Protein AF-A0A967GUF7-F1 (afdb_monomer)

Radius of gyration: 27.04 Å; Cα contacts (8 Å, |Δi|>4): 110; chains: 1; bounding box: 77×50×64 Å

Solvent-accessible surface area (backbone atoms only — not comparable to full-atom values): 8861 Å² total; per-residue (Å²): 143,79,85,81,82,86,82,87,81,86,86,82,90,78,79,88,76,78,79,77,72,75,72,79,79,82,70,79,56,68,73,74,67,37,66,66,55,46,52,51,49,52,56,51,49,50,54,54,47,52,53,52,30,53,62,43,62,77,75,48,94,73,79,47,60,79,59,37,28,52,49,41,49,55,44,45,52,38,42,77,71,72,44,90,65,66,62,67,61,42,47,51,49,25,51,53,42,50,58,64,41,48,86,37,31,76,35,25,64,66,68,43,93,54,80,72,44,58,60,46,43,52,39,46,54,49,29,28,54,65,52,69,54,80,84,48,72,48,56,48,22,47,56,71,43,101

Mean predicted aligned error: 11.21 Å

Sequence (146 aa):
MTPKRLWRGLPVLAGLVTISLGAPSVSADPARTDPAVVTQAVQAGLRILQKGTLGYSEKQNCFTCHNQTLPMLAQATARKHGFKINEELLHEQARFTHESFEERTSSLRRGKGIGGQSMTVAFGLWALDLAEWQPGETTEAMADFL

Foldseek 3Di:
DDDDDDDDDDDDDDDPPPPPPPDPDPDPDVCCVPPVSVLVVLVVVQVVLLVQLVVDVVPDLADDLRNQLVNLVSQLVCVVVVDDHDLVSLVVSLVSLLVNQVVCLVQLLVLHDDDVGLVRLVSSLNSNVSNVHDDDSSNVSSVNND

Secondary structure (DSSP, 8-state):
-----------------------------GGGG-HHHHHHHHHHHHHHHHHHHHHHHTT--S--IIIIIHHHHHHHHHHHTT----HHHHHHHHHHHHHHHHTTHHHHTTT-S-TTHHHHHHHHHHHHHHTTPPP-HHHHHHHHH-

pLDDT: mean 85.31, std 16.18, range [44.38, 98.38]

Structure (mmCIF, N/CA/C/O backbone):
data_AF-A0A967GUF7-F1
#
_entry.id   AF-A0A967GUF7-F1
#
loop_
_atom_site.group_PDB
_atom_site.id
_atom_site.type_symbol
_atom_site.label_atom_id
_atom_site.label_alt_id
_atom_site.label_comp_id
_atom_site.label_asym_id
_atom_site.label_entity_id
_atom_site.label_seq_id
_atom_site.pdbx_PDB_ins_code
_atom_site.Cartn_x
_atom_site.Cartn_y
_atom_site.Cartn_z
_atom_site.occupancy
_atom_site.B_iso_or_equiv
_atom_site.auth_seq_id
_atom_site.auth_comp_id
_atom_site.auth_asym_id
_atom_site.auth_atom_id
_atom_site.pdbx_PDB_model_num
ATOM 1 N N . MET A 1 1 ? 60.586 -24.812 37.740 1.00 47.69 1 MET A N 1
ATOM 2 C CA . MET A 1 1 ? 60.381 -25.961 38.645 1.00 47.69 1 MET A CA 1
ATOM 3 C C . MET A 1 1 ? 59.344 -25.541 39.680 1.00 47.69 1 MET A C 1
ATOM 5 O O . MET A 1 1 ? 59.669 -24.821 40.608 1.00 47.69 1 MET A O 1
ATOM 9 N N . THR A 1 2 ? 58.078 -25.880 39.444 1.00 45.62 2 THR A N 1
ATOM 10 C CA . THR A 1 2 ? 56.933 -25.589 40.325 1.00 45.62 2 THR A CA 1
ATOM 11 C C . THR A 1 2 ? 55.970 -26.775 40.205 1.00 45.62 2 THR A C 1
ATOM 13 O O . THR A 1 2 ? 55.561 -27.099 39.088 1.00 45.62 2 THR A O 1
ATOM 16 N N . PRO A 1 3 ? 55.651 -27.493 41.296 1.00 53.69 3 PRO A N 1
ATOM 17 C CA . PRO A 1 3 ? 54.847 -28.704 41.206 1.00 53.69 3 PRO A CA 1
ATOM 18 C C . PRO A 1 3 ? 53.360 -28.348 41.116 1.00 53.69 3 PRO A C 1
ATOM 20 O O . PRO A 1 3 ? 52.810 -27.682 41.994 1.00 53.69 3 PRO A O 1
ATOM 23 N N . LYS A 1 4 ? 52.685 -28.824 40.066 1.00 48.50 4 LYS A N 1
ATOM 24 C CA . LYS A 1 4 ? 51.219 -28.832 40.016 1.00 48.50 4 LYS A CA 1
ATOM 25 C C . LYS A 1 4 ? 50.717 -29.930 40.956 1.00 48.50 4 LYS A C 1
ATOM 27 O O . LYS A 1 4 ? 50.891 -31.116 40.690 1.00 48.50 4 LYS A O 1
ATOM 32 N N . ARG A 1 5 ? 50.133 -29.508 42.080 1.00 62.84 5 ARG A N 1
ATOM 33 C CA . ARG A 1 5 ? 49.448 -30.362 43.054 1.00 62.84 5 ARG A CA 1
ATOM 34 C C . ARG A 1 5 ? 48.260 -31.058 42.387 1.00 62.84 5 ARG A C 1
ATOM 36 O O . ARG A 1 5 ? 47.337 -30.407 41.908 1.00 62.84 5 ARG A O 1
ATOM 43 N N . LEU A 1 6 ? 48.304 -32.385 42.396 1.00 57.66 6 LEU A N 1
ATOM 44 C CA . LEU A 1 6 ? 47.186 -33.277 42.119 1.00 57.66 6 LEU A CA 1
ATOM 45 C C . LEU A 1 6 ? 46.230 -33.226 43.324 1.00 57.66 6 LEU A C 1
ATOM 47 O O . LEU A 1 6 ? 46.642 -33.576 44.429 1.00 57.66 6 LEU A O 1
ATOM 51 N N . TRP A 1 7 ? 44.970 -32.828 43.136 1.00 51.31 7 TRP A N 1
ATOM 52 C CA . TRP A 1 7 ? 43.916 -33.062 44.128 1.00 51.31 7 TRP A CA 1
ATOM 53 C C . TRP A 1 7 ? 42.806 -33.896 43.482 1.00 51.31 7 TRP A C 1
ATOM 55 O O . TRP A 1 7 ? 42.055 -33.426 42.633 1.00 51.31 7 TRP A O 1
ATOM 65 N N . ARG A 1 8 ? 42.760 -35.176 43.865 1.00 55.91 8 ARG A N 1
ATOM 66 C CA . ARG A 1 8 ? 41.622 -36.083 43.676 1.00 55.91 8 ARG A CA 1
ATOM 67 C C . ARG A 1 8 ? 40.674 -35.934 44.870 1.00 55.91 8 ARG A C 1
ATOM 69 O O . ARG A 1 8 ? 41.149 -36.008 46.000 1.00 55.91 8 ARG A O 1
ATOM 76 N N . GLY A 1 9 ? 39.365 -35.825 44.640 1.00 44.38 9 GLY A N 1
ATOM 77 C CA . GLY A 1 9 ? 38.380 -35.922 45.723 1.00 44.38 9 GLY A CA 1
ATOM 78 C C . GLY A 1 9 ? 36.929 -35.629 45.332 1.00 44.38 9 GLY A C 1
ATOM 79 O O . GLY A 1 9 ? 36.482 -34.519 45.558 1.00 44.38 9 GLY A O 1
ATOM 80 N N . LEU A 1 10 ? 36.266 -36.654 44.778 1.00 50.28 10 LEU A N 1
ATOM 81 C CA . LEU A 1 10 ? 34.834 -37.039 44.781 1.00 50.28 10 LEU A CA 1
ATOM 82 C C . LEU A 1 10 ? 33.674 -36.029 44.528 1.00 50.28 10 LEU A C 1
ATOM 84 O O . LEU A 1 10 ? 33.721 -34.877 44.940 1.00 50.28 10 LEU A O 1
ATOM 88 N N . PRO A 1 11 ? 32.578 -36.497 43.884 1.00 55.50 11 PRO A N 1
ATOM 89 C CA . PRO A 1 11 ? 31.471 -35.677 43.411 1.00 55.50 11 PRO A CA 1
ATOM 90 C C . PRO A 1 11 ? 30.414 -35.479 44.503 1.00 55.50 11 PRO A C 1
ATOM 92 O O . PRO A 1 11 ? 30.040 -36.425 45.194 1.00 55.50 11 PRO A O 1
ATOM 95 N N . VAL A 1 12 ? 29.860 -34.272 44.601 1.00 57.06 12 VAL A N 1
ATOM 96 C CA . VAL A 1 12 ? 28.602 -34.044 45.321 1.00 57.06 12 VAL A CA 1
ATOM 97 C C . VAL A 1 12 ? 27.519 -33.796 44.281 1.00 57.06 12 VAL A C 1
ATOM 99 O O . VAL A 1 12 ? 27.346 -32.697 43.765 1.00 57.06 12 VAL A O 1
ATOM 102 N N . LEU A 1 13 ? 26.816 -34.876 43.949 1.00 57.56 13 LEU A N 1
ATOM 103 C CA . LEU A 1 13 ? 25.474 -34.837 43.385 1.00 57.56 13 LEU A CA 1
ATOM 104 C C . LEU A 1 13 ? 24.538 -34.301 44.475 1.00 57.56 13 LEU A C 1
ATOM 106 O O . LEU A 1 13 ? 24.288 -35.001 45.452 1.00 57.56 13 LEU A O 1
ATOM 110 N N . ALA A 1 14 ? 24.018 -33.084 44.320 1.00 51.09 14 ALA A N 1
ATOM 111 C CA . ALA A 1 14 ? 22.881 -32.622 45.112 1.00 51.09 14 ALA A CA 1
ATOM 112 C C . ALA A 1 14 ? 22.097 -31.514 44.387 1.00 51.09 14 ALA A C 1
ATOM 114 O O . ALA A 1 14 ? 22.543 -30.375 44.304 1.00 51.09 14 ALA A O 1
ATOM 115 N N . GLY A 1 15 ? 20.897 -31.872 43.918 1.00 47.47 15 GLY A N 1
ATOM 116 C CA . GLY A 1 15 ? 19.752 -30.957 43.851 1.00 47.47 15 GLY A CA 1
ATOM 117 C C . GLY A 1 15 ? 19.514 -30.179 42.556 1.00 47.47 15 GLY A C 1
ATOM 118 O O . GLY A 1 15 ? 19.651 -28.960 42.535 1.00 47.47 15 GLY A O 1
ATOM 119 N N . LEU A 1 16 ? 19.001 -30.847 41.517 1.00 54.19 16 LEU A N 1
ATOM 120 C CA . LEU A 1 16 ? 18.130 -30.187 40.534 1.00 54.19 16 LEU A CA 1
ATOM 121 C C . LEU A 1 16 ? 16.803 -29.835 41.228 1.00 54.19 16 LEU A C 1
ATOM 123 O O . LEU A 1 16 ? 15.872 -30.635 41.253 1.00 54.19 16 LEU A O 1
ATOM 127 N N . VAL A 1 17 ? 16.724 -28.642 41.819 1.00 53.72 17 VAL A N 1
ATOM 128 C CA . VAL A 1 17 ? 15.440 -28.026 42.175 1.00 53.72 17 VAL A CA 1
ATOM 129 C C . VAL A 1 17 ? 14.900 -27.374 40.906 1.00 53.72 17 VAL A C 1
ATOM 131 O O . VAL A 1 17 ? 15.230 -26.237 40.576 1.00 53.72 17 VAL A O 1
ATOM 134 N N . THR A 1 18 ? 14.091 -28.113 40.154 1.00 57.03 18 THR A N 1
ATOM 135 C CA . THR A 1 18 ? 13.276 -27.544 39.081 1.00 57.03 18 THR A CA 1
ATOM 136 C C . THR A 1 18 ? 12.133 -26.755 39.711 1.00 57.03 18 THR A C 1
ATOM 138 O O . THR A 1 18 ? 11.047 -27.274 39.965 1.00 57.03 18 THR A O 1
ATOM 141 N N . ILE A 1 19 ? 12.372 -25.469 39.975 1.00 56.75 19 ILE A N 1
ATOM 142 C CA . ILE A 1 19 ? 11.286 -24.524 40.220 1.00 56.75 19 ILE A CA 1
ATOM 143 C C . ILE A 1 19 ? 10.518 -24.403 38.903 1.00 56.75 19 ILE A C 1
ATOM 145 O O . ILE A 1 19 ? 10.886 -23.641 38.011 1.00 56.75 19 ILE A O 1
ATOM 149 N N . SER A 1 20 ? 9.463 -25.199 38.766 1.00 56.28 20 SER A N 1
ATOM 150 C CA . SER A 1 20 ? 8.463 -25.005 37.724 1.00 56.28 20 SER A CA 1
ATOM 151 C C . SER A 1 20 ? 7.689 -23.742 38.090 1.00 56.28 20 SER A C 1
ATOM 153 O O . SER A 1 20 ? 6.675 -23.806 38.781 1.00 56.28 20 SER A O 1
ATOM 155 N N . LEU A 1 21 ? 8.216 -22.578 37.694 1.00 58.38 21 LEU A N 1
ATOM 156 C CA . LEU A 1 21 ? 7.454 -21.335 37.656 1.00 58.38 21 LEU A CA 1
ATOM 157 C C . LEU A 1 21 ? 6.251 -21.608 36.749 1.00 58.38 21 LEU A C 1
ATOM 159 O O . LEU A 1 21 ? 6.391 -21.677 35.528 1.00 58.38 21 LEU A O 1
ATOM 163 N N . GLY A 1 22 ? 5.083 -21.820 37.356 1.00 53.97 22 GLY A N 1
ATOM 164 C CA . GLY A 1 22 ? 3.821 -21.813 36.637 1.00 53.97 22 GLY A CA 1
ATOM 165 C C . GLY A 1 22 ? 3.746 -20.502 35.870 1.00 53.97 22 GLY A C 1
ATOM 166 O O . GLY A 1 22 ? 3.746 -19.429 36.475 1.00 53.97 22 GLY A O 1
ATOM 167 N N . ALA A 1 23 ? 3.767 -20.587 34.541 1.00 62.12 23 ALA A N 1
ATOM 168 C CA . ALA A 1 23 ? 3.530 -19.430 33.700 1.00 62.12 23 ALA A CA 1
ATOM 169 C C . ALA A 1 23 ? 2.193 -18.809 34.137 1.00 62.12 23 ALA A C 1
ATOM 171 O O . ALA A 1 23 ? 1.231 -19.558 34.341 1.00 62.12 23 ALA A O 1
ATOM 172 N N . PRO A 1 24 ? 2.108 -17.482 34.327 1.00 53.72 24 PRO A N 1
ATOM 173 C CA . PRO A 1 24 ? 0.837 -16.854 34.629 1.00 53.72 24 PRO A CA 1
ATOM 174 C C . PRO A 1 24 ? -0.133 -17.208 33.505 1.00 53.72 24 PRO A C 1
ATOM 176 O O . PRO A 1 24 ? 0.120 -16.913 32.33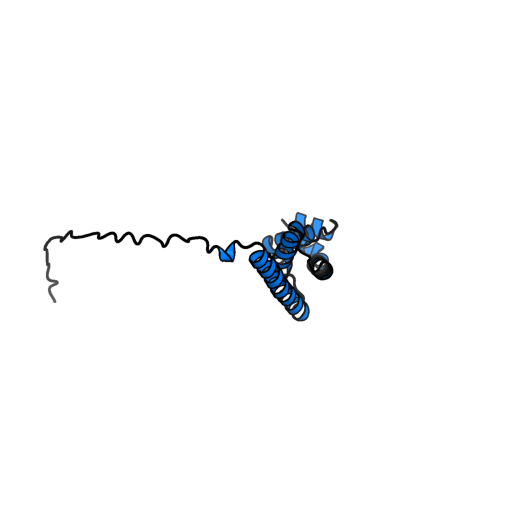5 1.00 53.72 24 PRO A O 1
ATOM 179 N N . SER A 1 25 ? -1.227 -17.876 33.863 1.00 60.28 25 SER A N 1
ATOM 180 C CA . SER A 1 25 ? -2.356 -18.075 32.971 1.00 60.28 25 SER A CA 1
ATOM 181 C C . SER A 1 25 ? -2.778 -16.694 32.484 1.00 60.28 25 SER A C 1
ATOM 183 O O . SER A 1 25 ? -3.234 -15.871 33.279 1.00 60.28 25 SER A O 1
ATOM 185 N N . VAL A 1 26 ? -2.573 -16.410 31.197 1.00 64.62 26 VAL A N 1
ATOM 186 C CA . VAL A 1 26 ? -3.102 -15.204 30.560 1.00 64.62 26 VAL A CA 1
ATOM 187 C C . VAL A 1 26 ? -4.618 -15.350 30.579 1.00 64.62 26 VAL A C 1
ATOM 189 O O . VAL A 1 26 ? -5.211 -15.947 29.686 1.00 64.62 26 VAL A O 1
ATOM 192 N N . SER A 1 27 ? -5.247 -14.872 31.649 1.00 62.50 27 SER A N 1
ATOM 193 C CA . SER A 1 27 ? -6.692 -14.724 31.685 1.00 62.50 27 SER A CA 1
ATOM 194 C C . SER A 1 27 ? -7.038 -13.605 30.711 1.00 62.50 27 SER A C 1
ATOM 196 O O . SER A 1 27 ? -6.457 -12.518 30.786 1.00 62.50 27 SER A O 1
ATOM 198 N N . ALA A 1 28 ? -7.923 -13.880 29.754 1.00 64.00 28 ALA A N 1
ATOM 199 C CA . ALA A 1 28 ? -8.400 -12.857 28.838 1.00 64.00 28 ALA A CA 1
ATOM 200 C C . ALA A 1 28 ? -9.094 -11.765 29.662 1.00 64.00 28 ALA A C 1
ATOM 202 O O . ALA A 1 28 ? -10.091 -12.030 30.331 1.00 64.00 28 ALA A O 1
ATOM 203 N N . ASP A 1 29 ? -8.532 -10.556 29.648 1.00 70.44 29 ASP A N 1
ATOM 204 C CA . ASP A 1 29 ? -9.152 -9.386 30.261 1.00 70.44 29 ASP A CA 1
ATOM 205 C C . ASP A 1 29 ? -10.519 -9.162 29.588 1.00 70.44 29 ASP A C 1
ATOM 207 O O . ASP A 1 29 ? -10.549 -8.909 28.378 1.00 70.44 29 ASP A O 1
ATOM 211 N N . PRO A 1 30 ? -11.646 -9.268 30.317 1.00 64.75 30 PRO A N 1
ATOM 212 C CA . PRO A 1 30 ? -12.979 -9.141 29.734 1.00 64.75 30 PRO A CA 1
ATOM 213 C C . PRO A 1 30 ? -13.158 -7.818 28.980 1.00 64.75 30 PRO A C 1
ATOM 215 O O . PRO A 1 30 ? -13.812 -7.786 27.937 1.00 64.75 30 PRO A O 1
ATOM 218 N N . ALA A 1 31 ? -12.498 -6.748 29.440 1.00 65.50 31 ALA A N 1
ATOM 219 C CA . ALA A 1 31 ? -12.520 -5.444 28.783 1.00 65.50 31 ALA A CA 1
ATOM 220 C C . ALA A 1 31 ? -11.862 -5.462 27.389 1.00 65.50 31 ALA A C 1
ATOM 222 O O . ALA A 1 31 ? -12.241 -4.683 26.519 1.00 65.50 31 ALA A O 1
ATOM 223 N N . ARG A 1 32 ? -10.914 -6.378 27.131 1.00 68.56 32 ARG A N 1
ATOM 224 C CA . ARG A 1 32 ? -10.291 -6.567 25.804 1.00 68.56 32 ARG A CA 1
ATOM 225 C C . ARG A 1 32 ? -11.163 -7.349 24.825 1.00 68.56 32 ARG A C 1
ATOM 227 O O . ARG A 1 32 ? -10.824 -7.410 23.647 1.00 68.56 32 ARG A O 1
ATOM 234 N N . THR A 1 33 ? -12.252 -7.951 25.298 1.00 79.38 33 THR A N 1
ATOM 235 C CA . THR A 1 33 ? -13.195 -8.705 24.458 1.00 79.38 33 THR A CA 1
ATOM 236 C C . THR A 1 33 ? -14.465 -7.928 24.123 1.00 79.38 33 THR A C 1
ATOM 238 O O . THR A 1 33 ? -15.249 -8.397 23.302 1.00 79.38 33 THR A O 1
ATOM 241 N N . ASP A 1 34 ? -14.655 -6.736 24.701 1.00 90.75 34 ASP A N 1
ATOM 242 C CA . ASP A 1 34 ? -15.760 -5.847 24.344 1.00 90.75 34 ASP A CA 1
ATOM 243 C C . ASP A 1 34 ? -15.649 -5.434 22.858 1.00 90.75 34 ASP A C 1
ATOM 245 O O . ASP A 1 34 ? -14.664 -4.789 22.466 1.00 90.75 34 ASP A O 1
ATOM 249 N N . PRO A 1 35 ? -16.647 -5.764 22.011 1.00 90.81 35 PRO A N 1
ATOM 250 C CA . PRO A 1 35 ? -16.645 -5.401 20.597 1.00 90.81 35 PRO A CA 1
ATOM 251 C C . PRO A 1 35 ? -16.462 -3.901 20.335 1.00 90.81 35 PRO A C 1
ATOM 253 O O . PRO A 1 35 ? -15.847 -3.528 19.331 1.00 90.81 35 PRO A O 1
ATOM 256 N N . ALA A 1 36 ? -16.959 -3.030 21.219 1.00 92.38 36 ALA A N 1
ATOM 257 C CA . ALA A 1 36 ? -16.805 -1.584 21.081 1.00 92.38 36 ALA A CA 1
ATOM 258 C C . ALA A 1 36 ? -15.344 -1.154 21.284 1.00 92.38 3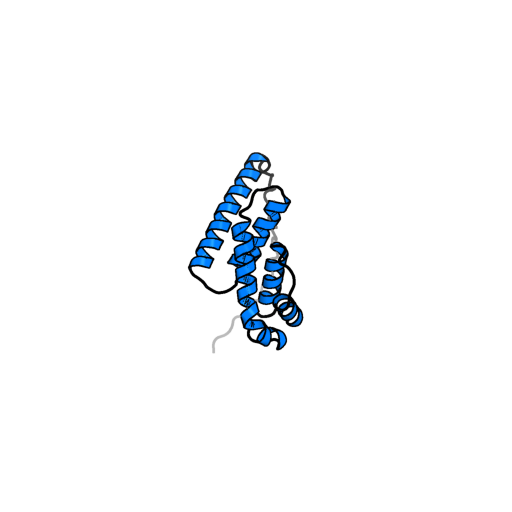6 ALA A C 1
ATOM 260 O O . ALA A 1 36 ? -14.812 -0.374 20.489 1.00 92.38 36 ALA A O 1
ATOM 261 N N . VAL A 1 37 ? -14.669 -1.723 22.289 1.00 93.81 37 VAL A N 1
ATOM 262 C CA . VAL A 1 37 ? -13.244 -1.477 22.567 1.00 93.81 37 VAL A CA 1
ATOM 263 C C . VAL A 1 37 ? -12.380 -1.966 21.405 1.00 93.81 37 VAL A C 1
ATOM 265 O O . VAL A 1 37 ? -11.503 -1.237 20.938 1.00 93.81 37 VAL A O 1
ATOM 268 N N . VAL A 1 38 ? -12.659 -3.160 20.873 1.00 93.31 38 VAL A N 1
ATOM 269 C CA . VAL A 1 38 ? -11.947 -3.705 19.704 1.00 93.31 38 VAL A CA 1
ATOM 270 C C . VAL A 1 38 ? -12.155 -2.820 18.474 1.00 93.31 38 VAL A C 1
ATOM 272 O O . VAL A 1 38 ? -11.190 -2.463 17.799 1.00 93.31 38 VAL A O 1
ATOM 275 N N . THR A 1 39 ? -13.395 -2.404 18.206 1.00 95.50 39 THR A N 1
ATOM 276 C CA . THR A 1 39 ? -13.725 -1.512 17.082 1.00 95.50 39 THR A CA 1
ATOM 277 C C . THR A 1 39 ? -12.955 -0.195 17.179 1.00 95.50 39 THR A C 1
ATOM 279 O O . THR A 1 39 ? -12.345 0.247 16.201 1.00 95.50 39 THR A O 1
ATOM 282 N N . GLN A 1 40 ? -12.926 0.417 18.365 1.00 95.81 40 GLN A N 1
ATOM 283 C CA . GLN A 1 40 ? -12.189 1.654 18.606 1.00 95.81 40 GLN A CA 1
ATOM 284 C C . GLN A 1 40 ? -10.677 1.465 18.418 1.00 95.81 40 GLN A C 1
ATOM 286 O O . GLN A 1 40 ? -10.022 2.323 17.820 1.00 95.81 40 GLN A O 1
ATOM 291 N N . ALA A 1 41 ? -10.127 0.340 18.883 1.00 95.62 41 ALA A N 1
ATOM 292 C CA . ALA A 1 41 ? -8.716 0.007 18.725 1.00 95.62 41 ALA A CA 1
ATOM 293 C C . ALA A 1 41 ? -8.326 -0.164 17.248 1.00 95.62 41 ALA A C 1
ATOM 295 O O . ALA A 1 41 ? -7.322 0.407 16.820 1.00 95.62 41 ALA A O 1
ATOM 296 N N . VAL A 1 42 ? -9.139 -0.864 16.446 1.00 96.38 42 VAL A N 1
ATOM 297 C CA . VAL A 1 42 ? -8.912 -1.016 14.996 1.00 96.38 42 VAL A CA 1
ATOM 298 C C . VAL A 1 42 ? -8.926 0.345 14.303 1.00 96.38 42 VAL A C 1
ATOM 300 O O . VAL A 1 42 ? -7.998 0.673 13.566 1.00 96.38 42 VAL A O 1
ATOM 303 N N . GLN A 1 43 ? -9.925 1.184 14.585 1.00 97.12 43 GLN A N 1
ATOM 304 C CA . GLN A 1 43 ? -10.008 2.526 14.001 1.00 97.12 43 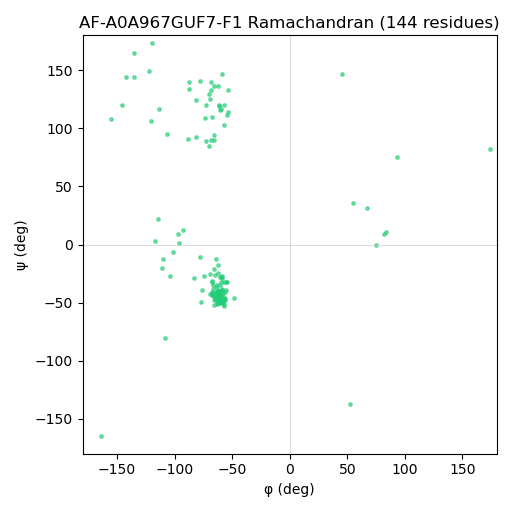GLN A CA 1
ATOM 305 C C . GLN A 1 43 ? -8.817 3.413 14.398 1.00 97.12 43 GLN A C 1
ATOM 307 O O . GLN A 1 43 ? -8.319 4.183 13.577 1.00 97.12 43 GLN A O 1
ATOM 312 N N . ALA A 1 44 ? -8.350 3.327 15.647 1.00 97.12 44 ALA A N 1
ATOM 313 C CA . ALA A 1 44 ? -7.167 4.053 16.102 1.00 97.12 44 ALA A CA 1
ATOM 314 C C . ALA A 1 44 ? -5.888 3.561 15.411 1.00 97.12 44 ALA A C 1
ATOM 316 O O . ALA A 1 44 ? -5.099 4.383 14.942 1.00 97.12 44 ALA A O 1
ATOM 317 N N . GLY A 1 45 ? -5.721 2.241 15.292 1.00 96.50 45 GLY A N 1
ATOM 318 C CA . GLY A 1 45 ? -4.606 1.622 14.580 1.00 96.50 45 GLY A CA 1
ATOM 319 C C . GLY A 1 45 ? -4.555 2.038 13.111 1.00 96.50 45 GLY A C 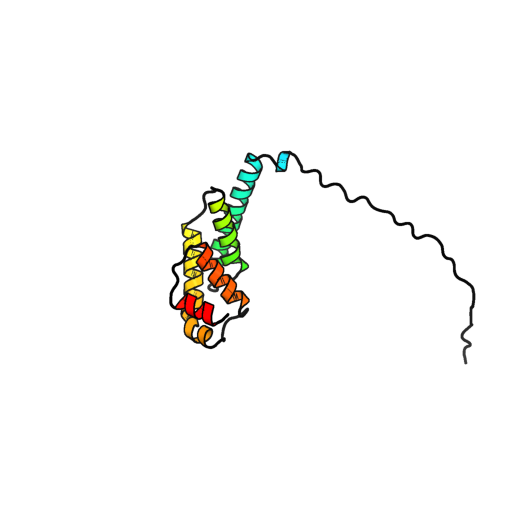1
ATOM 320 O O . GLY A 1 45 ? -3.505 2.478 12.646 1.00 96.50 45 GLY A O 1
ATOM 321 N N . LEU A 1 46 ? -5.695 2.001 12.410 1.00 96.69 46 LEU A N 1
ATOM 322 C CA . LEU A 1 46 ? -5.799 2.448 11.017 1.00 96.69 46 LEU A CA 1
ATOM 323 C C . LEU A 1 46 ? -5.353 3.903 10.848 1.00 96.69 46 LEU A C 1
ATOM 325 O O . LEU A 1 46 ? -4.534 4.182 9.979 1.00 96.69 46 LEU A O 1
ATOM 329 N N . ARG A 1 47 ? -5.813 4.821 11.710 1.00 95.81 47 ARG A N 1
ATOM 330 C CA . ARG A 1 47 ? -5.406 6.237 11.636 1.00 95.81 47 ARG A CA 1
ATOM 331 C C . ARG A 1 47 ? -3.896 6.423 11.795 1.00 95.81 47 ARG A C 1
ATOM 333 O O . ARG A 1 47 ? -3.298 7.214 11.069 1.00 95.81 47 ARG A O 1
ATOM 340 N N . ILE A 1 48 ? -3.279 5.722 12.747 1.00 95.12 48 ILE A N 1
ATOM 341 C CA . ILE A 1 48 ? -1.828 5.805 12.987 1.00 95.12 48 ILE A CA 1
ATOM 342 C C . ILE A 1 48 ? -1.060 5.268 11.777 1.00 95.12 48 ILE A C 1
ATOM 344 O O . ILE A 1 48 ? -0.117 5.904 11.309 1.00 95.12 48 ILE A O 1
ATOM 348 N N . LEU A 1 49 ? -1.492 4.123 11.257 1.00 94.12 49 LEU A N 1
ATOM 349 C CA . LEU A 1 49 ? -0.879 3.455 10.118 1.00 94.12 49 LEU A CA 1
ATOM 350 C C . LEU A 1 49 ? -0.966 4.309 8.846 1.00 94.12 49 LEU A C 1
ATOM 352 O O . LEU A 1 49 ? 0.053 4.540 8.202 1.00 94.12 49 LEU A O 1
ATOM 356 N N . GLN A 1 50 ? -2.138 4.871 8.545 1.00 93.06 50 GLN A N 1
ATOM 357 C CA . GLN A 1 50 ? -2.345 5.764 7.398 1.00 93.06 50 GLN A CA 1
ATOM 358 C C . GLN A 1 50 ? -1.485 7.029 7.491 1.00 93.06 50 GLN A C 1
ATOM 360 O O . GLN A 1 50 ? -0.876 7.441 6.505 1.00 93.06 50 GLN A O 1
ATOM 365 N N . LYS A 1 51 ? -1.368 7.616 8.689 1.00 92.38 51 LYS A N 1
ATOM 366 C CA . LYS A 1 51 ? -0.474 8.756 8.928 1.00 92.38 51 LYS A CA 1
ATOM 367 C C . LYS A 1 51 ? 0.992 8.398 8.664 1.00 92.38 51 LYS A C 1
ATOM 369 O O . LYS A 1 51 ? 1.726 9.214 8.112 1.00 92.38 51 LYS A O 1
ATOM 374 N N . GLY A 1 52 ? 1.416 7.198 9.062 1.00 90.31 52 GLY A N 1
ATOM 375 C CA . GLY A 1 52 ? 2.761 6.687 8.795 1.00 90.31 52 GLY A CA 1
ATOM 376 C C . GLY A 1 52 ? 3.042 6.541 7.299 1.00 90.31 52 GLY A C 1
ATOM 377 O O . GLY A 1 52 ? 4.066 7.026 6.825 1.00 90.31 52 GLY A O 1
ATOM 378 N N . THR A 1 53 ? 2.103 5.948 6.555 1.00 89.94 53 THR A N 1
ATOM 379 C CA . THR A 1 53 ? 2.191 5.793 5.096 1.00 89.94 53 THR A CA 1
ATOM 380 C C . THR A 1 53 ? 2.317 7.142 4.385 1.00 89.94 53 THR A C 1
ATOM 382 O O . THR A 1 53 ? 3.260 7.332 3.620 1.00 89.94 53 THR A O 1
ATOM 385 N N . LEU A 1 54 ? 1.438 8.104 4.689 1.00 88.25 54 LEU A N 1
ATOM 386 C CA . LEU A 1 54 ? 1.482 9.447 4.092 1.00 88.25 54 LEU A CA 1
ATOM 387 C C . LEU A 1 54 ? 2.820 10.149 4.362 1.00 88.25 54 LEU A C 1
ATOM 389 O O . LEU A 1 54 ? 3.488 10.605 3.436 1.00 88.25 54 LEU A O 1
ATOM 393 N N . GLY A 1 55 ? 3.266 10.158 5.622 1.00 87.19 55 GLY A N 1
ATOM 394 C CA . GLY A 1 55 ? 4.522 10.810 5.996 1.00 87.19 55 GLY A CA 1
ATOM 395 C C . GLY A 1 55 ? 5.775 10.160 5.394 1.00 87.19 55 GLY A C 1
ATOM 396 O O . GLY A 1 55 ? 6.818 10.813 5.317 1.00 87.19 55 GLY A O 1
ATOM 397 N N . TYR A 1 56 ? 5.703 8.889 4.985 1.00 83.94 56 TYR A N 1
ATOM 398 C CA . TYR A 1 56 ? 6.770 8.232 4.232 1.00 83.94 56 TYR A CA 1
ATOM 399 C C . TYR A 1 56 ? 6.765 8.669 2.763 1.00 83.94 56 TYR A C 1
ATOM 401 O O . TYR A 1 56 ? 7.809 9.087 2.262 1.00 83.94 56 TYR A O 1
ATOM 409 N N . SER A 1 57 ? 5.601 8.626 2.104 1.00 77.88 57 SER A N 1
ATOM 410 C CA . SER A 1 57 ? 5.439 9.033 0.700 1.00 77.88 57 SER A CA 1
ATOM 411 C C . SER A 1 57 ? 5.831 10.495 0.446 1.00 77.88 57 SER A C 1
ATOM 413 O O . SER A 1 57 ? 6.323 10.814 -0.628 1.00 77.88 57 SER A O 1
ATOM 415 N N . GLU A 1 58 ? 5.694 11.378 1.438 1.00 79.50 58 GLU A N 1
ATOM 416 C CA . GLU A 1 58 ? 6.163 12.771 1.351 1.00 79.50 58 GLU A CA 1
ATOM 417 C C . GLU A 1 58 ? 7.697 12.916 1.346 1.00 79.50 58 GLU A C 1
ATOM 419 O O . GLU A 1 58 ? 8.227 13.921 0.874 1.00 79.50 58 GLU A O 1
ATOM 424 N N . LYS A 1 59 ? 8.429 11.950 1.916 1.00 81.00 59 LYS A N 1
ATOM 425 C CA . LYS A 1 59 ? 9.874 12.071 2.192 1.00 81.00 59 LYS A CA 1
ATOM 426 C C . LYS A 1 59 ? 10.748 11.176 1.329 1.00 81.00 59 LYS A C 1
ATOM 428 O O . LYS A 1 59 ? 11.954 11.397 1.269 1.00 81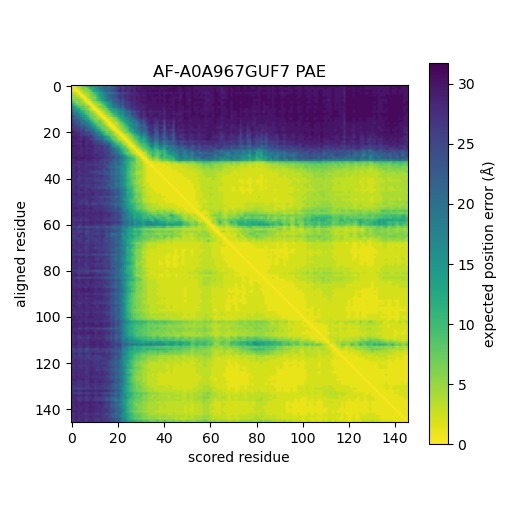.00 59 LYS A O 1
ATOM 433 N N . GLN A 1 60 ? 10.176 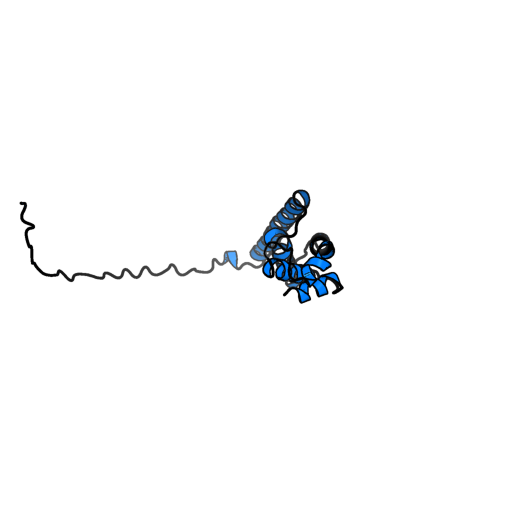10.127 0.754 1.00 77.94 60 GLN A N 1
ATOM 434 C CA . GLN A 1 60 ? 10.901 9.074 0.055 1.00 77.94 60 GLN A CA 1
ATOM 435 C C . GLN A 1 60 ? 10.194 8.749 -1.257 1.00 77.94 60 GLN A C 1
ATOM 437 O O . GLN A 1 60 ? 8.970 8.749 -1.328 1.00 77.94 60 GLN A O 1
ATOM 442 N N . ASN A 1 61 ? 10.975 8.436 -2.288 1.00 73.88 61 ASN A N 1
ATOM 443 C CA . ASN A 1 61 ? 10.486 8.151 -3.637 1.00 73.88 61 ASN A CA 1
ATOM 444 C C . ASN A 1 61 ? 10.738 6.696 -4.072 1.00 73.88 61 ASN A C 1
ATOM 446 O O . ASN A 1 61 ? 10.784 6.408 -5.265 1.00 73.88 61 ASN A O 1
ATOM 450 N N . CYS A 1 62 ? 10.927 5.774 -3.123 1.00 80.56 62 CYS A N 1
ATOM 451 C CA . CYS A 1 62 ? 11.116 4.354 -3.409 1.00 80.56 62 CYS A CA 1
ATOM 452 C C . CYS A 1 62 ? 10.078 3.465 -2.710 1.00 80.56 62 CYS A C 1
ATOM 454 O O . CYS A 1 62 ? 9.587 3.770 -1.624 1.00 80.56 62 CYS A O 1
ATOM 456 N N . PHE A 1 63 ? 9.753 2.340 -3.349 1.00 85.81 63 PHE A N 1
ATOM 457 C CA . PHE A 1 63 ? 8.894 1.301 -2.788 1.00 85.81 63 PHE A CA 1
ATOM 458 C C . PHE A 1 63 ? 9.557 0.570 -1.613 1.00 85.81 63 PHE A C 1
ATOM 460 O O . PHE A 1 63 ? 10.734 0.204 -1.675 1.00 85.81 63 PHE A O 1
ATOM 467 N N . THR A 1 64 ? 8.774 0.281 -0.568 1.00 85.44 64 THR A N 1
ATOM 468 C CA . THR A 1 64 ? 9.189 -0.536 0.576 1.00 85.44 64 THR A CA 1
ATOM 469 C C . THR A 1 64 ? 8.074 -1.439 1.090 1.00 85.44 64 THR A C 1
ATOM 471 O O . THR A 1 64 ? 6.920 -1.041 1.231 1.00 85.44 64 THR A O 1
ATOM 474 N N . CYS A 1 65 ? 8.440 -2.640 1.533 1.00 86.06 65 CYS A N 1
ATOM 475 C CA . CYS A 1 65 ? 7.488 -3.561 2.154 1.00 86.06 65 CYS A CA 1
ATOM 476 C C . CYS A 1 65 ? 6.823 -2.972 3.419 1.00 86.06 65 CYS A C 1
ATOM 478 O O . CYS A 1 65 ? 5.667 -3.270 3.711 1.00 86.06 65 CYS A O 1
ATOM 480 N N . HIS A 1 66 ? 7.547 -2.135 4.171 1.00 84.56 66 HIS A N 1
ATOM 481 C CA . HIS A 1 66 ? 7.130 -1.652 5.492 1.00 84.56 66 HIS A CA 1
ATOM 482 C C . HIS A 1 66 ? 6.178 -0.453 5.447 1.00 84.56 66 HIS A C 1
ATOM 484 O O . HIS A 1 66 ? 5.363 -0.316 6.354 1.00 84.56 66 HIS A O 1
ATOM 490 N N . ASN A 1 67 ? 6.261 0.393 4.415 1.00 87.12 67 ASN A N 1
ATOM 491 C CA . ASN A 1 67 ? 5.417 1.588 4.306 1.00 87.12 67 ASN A CA 1
ATOM 492 C C . ASN A 1 67 ? 4.361 1.492 3.197 1.00 87.12 67 ASN A C 1
ATOM 494 O O . ASN A 1 67 ? 3.433 2.296 3.198 1.00 87.12 67 ASN A O 1
ATOM 498 N N . GLN A 1 68 ? 4.465 0.497 2.306 1.00 90.38 68 GLN A N 1
ATOM 499 C CA . GLN A 1 68 ? 3.484 0.223 1.254 1.00 90.38 68 GLN A CA 1
ATOM 500 C C . GLN A 1 68 ? 2.698 -1.058 1.569 1.00 90.38 68 GLN A C 1
ATOM 502 O O . GLN A 1 68 ? 1.603 -0.986 2.124 1.00 90.38 68 GLN A O 1
ATOM 507 N N . THR A 1 69 ? 3.258 -2.240 1.285 1.00 96.00 69 THR A N 1
ATOM 508 C CA . THR A 1 69 ? 2.510 -3.511 1.306 1.00 96.00 69 THR A CA 1
ATOM 509 C C . THR A 1 69 ? 1.865 -3.827 2.655 1.00 96.00 69 THR A C 1
ATOM 511 O O . THR A 1 69 ? 0.684 -4.157 2.703 1.00 96.00 69 THR A O 1
ATOM 514 N N . LEU A 1 70 ? 2.602 -3.728 3.768 1.00 95.62 70 LEU A N 1
ATOM 515 C CA . LEU A 1 70 ? 2.056 -4.081 5.087 1.00 95.62 70 LEU A CA 1
ATOM 516 C C . LEU A 1 70 ? 0.949 -3.112 5.550 1.00 95.62 70 LEU A C 1
ATOM 518 O O . LEU A 1 70 ? -0.088 -3.581 6.028 1.00 95.62 70 LEU A O 1
ATOM 522 N N . PRO A 1 71 ? 1.089 -1.785 5.367 1.00 95.06 71 PRO A N 1
ATOM 523 C CA . PRO A 1 71 ? -0.026 -0.864 5.547 1.00 95.06 71 PRO A CA 1
ATOM 524 C C . PRO A 1 71 ? -1.240 -1.158 4.663 1.00 95.06 71 PRO A C 1
ATOM 526 O O . PRO A 1 71 ? -2.374 -1.131 5.146 1.00 95.06 71 PRO A O 1
ATOM 529 N N . MET A 1 72 ? -1.027 -1.482 3.387 1.00 97.38 72 MET A N 1
ATOM 530 C CA . MET A 1 72 ? -2.113 -1.863 2.481 1.00 97.38 72 MET A CA 1
ATOM 531 C C . MET A 1 72 ? -2.819 -3.137 2.956 1.00 97.38 72 MET A C 1
ATOM 533 O O . MET A 1 72 ? -4.046 -3.177 2.970 1.00 97.38 72 MET A O 1
ATOM 537 N N . LEU A 1 73 ? -2.075 -4.135 3.445 1.00 97.94 73 LEU A N 1
ATOM 538 C CA . LEU A 1 73 ? -2.640 -5.369 3.994 1.00 97.94 73 LEU A CA 1
ATOM 539 C C . LEU A 1 73 ? -3.550 -5.091 5.191 1.00 97.94 73 LEU A C 1
ATOM 541 O O . LEU A 1 73 ? -4.648 -5.642 5.274 1.00 97.94 73 LEU A O 1
ATOM 545 N N . ALA A 1 74 ? -3.107 -4.240 6.118 1.00 97.00 74 ALA A N 1
ATOM 546 C CA . ALA A 1 74 ? -3.905 -3.872 7.282 1.00 97.00 74 ALA A CA 1
ATOM 547 C C . ALA A 1 74 ? -5.213 -3.179 6.870 1.00 97.00 74 ALA A C 1
ATOM 549 O O . ALA A 1 74 ? -6.275 -3.494 7.410 1.00 97.00 74 ALA A O 1
ATOM 550 N N . GLN A 1 75 ? -5.152 -2.283 5.880 1.00 97.56 75 GLN A N 1
ATOM 551 C CA . GLN A 1 75 ? -6.331 -1.613 5.332 1.00 97.56 75 GLN A CA 1
ATOM 552 C C . GLN A 1 75 ? -7.272 -2.600 4.626 1.00 97.56 75 GLN A C 1
ATOM 554 O O . GLN A 1 75 ? -8.443 -2.677 4.986 1.00 97.56 75 GLN A O 1
ATOM 559 N N . ALA A 1 76 ? -6.775 -3.419 3.698 1.00 97.56 76 ALA A N 1
ATOM 560 C CA . ALA A 1 76 ? -7.583 -4.419 2.996 1.00 97.56 76 ALA A CA 1
ATOM 561 C C . ALA A 1 76 ? -8.234 -5.424 3.966 1.00 97.56 76 ALA A C 1
ATOM 563 O O . ALA A 1 76 ? -9.409 -5.771 3.830 1.00 97.56 76 ALA A O 1
ATOM 564 N N . THR A 1 77 ? -7.504 -5.834 5.009 1.00 98.06 77 THR A N 1
ATOM 565 C CA . THR A 1 77 ? -8.039 -6.693 6.075 1.00 98.06 77 THR A CA 1
ATOM 566 C C . THR A 1 77 ? -9.168 -5.989 6.826 1.00 98.06 77 THR A C 1
ATOM 568 O O . THR A 1 77 ? -10.239 -6.565 7.006 1.00 98.06 77 THR A O 1
ATOM 571 N N . ALA A 1 78 ? -8.981 -4.729 7.222 1.00 97.75 78 ALA A N 1
ATOM 572 C CA . ALA A 1 78 ? -10.026 -3.967 7.897 1.00 97.75 78 ALA A CA 1
ATOM 573 C C . ALA A 1 78 ? -11.272 -3.771 7.011 1.00 97.75 78 ALA A C 1
ATOM 575 O O . ALA A 1 78 ? -12.391 -3.964 7.493 1.00 97.75 78 ALA A O 1
ATOM 576 N N . ARG A 1 79 ? -11.089 -3.490 5.712 1.00 97.69 79 ARG A N 1
ATOM 577 C CA . ARG A 1 79 ? -12.172 -3.413 4.715 1.00 97.69 79 ARG A CA 1
ATOM 578 C C . ARG A 1 79 ? -12.976 -4.710 4.666 1.00 97.69 79 ARG A C 1
ATOM 580 O O . ARG A 1 79 ? -14.200 -4.675 4.770 1.00 97.69 79 ARG A O 1
ATOM 587 N N . LYS A 1 80 ? -12.300 -5.864 4.607 1.00 97.56 80 LYS A N 1
ATOM 588 C CA . LYS A 1 80 ? -12.937 -7.195 4.632 1.00 97.56 80 LYS A CA 1
ATOM 589 C C . LYS A 1 80 ? -13.768 -7.442 5.900 1.00 97.56 80 LYS A C 1
ATOM 591 O O . LYS A 1 80 ? -14.734 -8.198 5.857 1.00 97.56 80 LYS A O 1
ATOM 596 N N . HIS A 1 81 ? -13.423 -6.791 7.010 1.00 97.25 81 HIS A N 1
ATOM 597 C CA . HIS A 1 81 ? -14.168 -6.844 8.271 1.00 97.25 81 HIS A CA 1
ATOM 598 C C . HIS A 1 81 ? -15.207 -5.717 8.435 1.00 97.25 81 HIS A C 1
ATOM 600 O O . HIS A 1 81 ? -15.743 -5.536 9.526 1.00 97.25 81 HIS A O 1
ATOM 606 N N . GLY A 1 82 ? -15.522 -4.969 7.371 1.00 97.19 82 GLY A N 1
ATOM 607 C CA . GLY A 1 82 ? -16.574 -3.947 7.369 1.00 97.19 82 GLY A CA 1
ATOM 608 C C . GLY A 1 82 ? -16.157 -2.593 7.947 1.00 97.19 82 GLY A C 1
ATOM 609 O O . GLY A 1 82 ? -17.005 -1.719 8.138 1.00 97.19 82 GLY A O 1
ATOM 610 N N . PHE A 1 83 ? -14.867 -2.383 8.220 1.00 97.94 83 PHE A N 1
ATOM 611 C CA . PHE A 1 83 ? -14.366 -1.070 8.613 1.00 97.94 83 PHE A CA 1
ATOM 612 C C . PHE A 1 83 ? -14.221 -0.169 7.389 1.00 97.94 83 PHE A C 1
ATOM 614 O O . PHE A 1 83 ? -13.752 -0.592 6.334 1.00 97.94 83 PHE A O 1
ATOM 621 N N . LYS A 1 84 ? -14.563 1.111 7.555 1.00 96.44 84 LYS A N 1
ATOM 622 C CA . LYS A 1 84 ? -14.225 2.136 6.566 1.00 96.44 84 LYS A CA 1
ATOM 623 C C . LYS A 1 84 ? -12.713 2.342 6.551 1.00 96.44 84 LYS A C 1
ATOM 625 O O . LYS A 1 84 ? -12.110 2.525 7.611 1.00 96.44 84 LYS A O 1
ATOM 630 N N . ILE A 1 85 ? -12.133 2.361 5.360 1.00 96.31 85 ILE A N 1
ATOM 631 C CA . ILE A 1 85 ? -10.718 2.659 5.139 1.00 96.31 85 ILE A CA 1
ATOM 632 C C . ILE A 1 85 ? -10.559 3.896 4.255 1.00 96.31 85 ILE A C 1
ATOM 634 O O . ILE A 1 85 ? -11.542 4.442 3.755 1.00 96.31 85 ILE A O 1
ATOM 638 N N . ASN A 1 86 ? -9.319 4.352 4.087 1.00 96.00 86 ASN A N 1
ATOM 639 C CA . ASN A 1 86 ? -8.990 5.377 3.106 1.00 96.00 86 ASN A CA 1
ATOM 640 C C . ASN A 1 86 ? -8.684 4.685 1.767 1.00 96.00 86 ASN A C 1
ATOM 642 O O . ASN A 1 86 ? -7.552 4.267 1.530 1.00 96.00 86 ASN A O 1
ATOM 646 N N . GLU A 1 87 ? -9.713 4.515 0.934 1.00 96.56 87 GLU A N 1
ATOM 647 C CA . GLU A 1 87 ? -9.592 3.848 -0.374 1.00 96.56 87 GLU A CA 1
ATOM 648 C C . GLU A 1 87 ? -8.672 4.618 -1.330 1.00 96.56 87 GLU A C 1
ATOM 650 O O . GLU A 1 87 ? -7.901 4.012 -2.068 1.00 96.56 87 GLU A O 1
ATOM 655 N N . GLU A 1 88 ? -8.700 5.952 -1.282 1.00 96.00 88 GLU A N 1
ATOM 656 C CA . GLU A 1 88 ? -7.828 6.802 -2.099 1.00 96.00 88 GLU A CA 1
ATOM 657 C C . GLU A 1 88 ? -6.357 6.531 -1.778 1.00 96.00 88 GLU A C 1
ATOM 659 O O . GLU A 1 88 ? -5.586 6.193 -2.672 1.00 96.00 88 GLU A O 1
ATOM 664 N N . LEU A 1 89 ? -5.991 6.540 -0.493 1.00 95.00 89 LEU A N 1
ATOM 665 C CA . LEU A 1 89 ? -4.631 6.213 -0.070 1.00 95.00 89 LEU A CA 1
ATOM 666 C C . LEU A 1 89 ? -4.228 4.789 -0.478 1.00 95.00 89 LEU A C 1
ATOM 668 O O . LEU A 1 89 ? -3.086 4.572 -0.879 1.00 95.00 89 LEU A O 1
ATOM 672 N N . LEU A 1 90 ? -5.134 3.808 -0.377 1.00 96.44 90 LEU A N 1
ATOM 673 C CA . LEU A 1 90 ? -4.858 2.437 -0.820 1.00 96.44 90 LEU A CA 1
ATOM 674 C C . LEU A 1 90 ? -4.498 2.408 -2.317 1.00 96.44 90 LEU A C 1
ATOM 676 O O . LEU A 1 90 ? -3.473 1.833 -2.689 1.00 96.44 90 LEU A O 1
ATOM 680 N N . HIS A 1 91 ? -5.299 3.065 -3.159 1.00 96.19 91 HIS A N 1
ATOM 681 C CA . HIS A 1 91 ? -5.052 3.153 -4.599 1.00 96.19 91 HIS A CA 1
ATOM 682 C C . HIS A 1 91 ? -3.790 3.956 -4.939 1.00 96.19 91 HIS A C 1
ATOM 684 O O . HIS A 1 91 ? -3.042 3.565 -5.834 1.00 96.19 91 HIS A O 1
ATOM 690 N N . GLU A 1 92 ? -3.497 5.036 -4.216 1.00 94.88 92 GLU A N 1
ATOM 691 C CA . GLU A 1 92 ? -2.268 5.812 -4.401 1.00 94.88 92 GLU A CA 1
ATOM 692 C C . GLU A 1 92 ? -1.011 4.994 -4.097 1.00 94.88 92 GLU A C 1
ATOM 694 O O . GLU A 1 92 ? -0.046 5.051 -4.860 1.00 94.88 92 GLU A O 1
ATOM 699 N N . GLN A 1 93 ? -1.016 4.192 -3.025 1.00 95.25 93 GLN A N 1
ATOM 700 C CA . GLN A 1 93 ? 0.112 3.305 -2.719 1.00 95.25 93 GLN A CA 1
ATOM 701 C C . GLN A 1 93 ? 0.275 2.200 -3.772 1.00 95.25 93 GLN A C 1
ATOM 703 O O . GLN A 1 93 ? 1.406 1.837 -4.103 1.00 95.25 93 GLN A O 1
ATOM 708 N N . ALA A 1 94 ? -0.827 1.694 -4.336 1.00 96.38 94 ALA A N 1
ATOM 709 C CA . ALA A 1 94 ? -0.783 0.739 -5.441 1.00 96.38 94 ALA A CA 1
ATOM 710 C C . ALA A 1 94 ? -0.175 1.363 -6.702 1.00 96.38 94 ALA A C 1
ATOM 712 O O . ALA A 1 94 ? 0.745 0.795 -7.287 1.00 96.38 94 ALA A O 1
ATOM 713 N N . ARG A 1 95 ? -0.615 2.572 -7.067 1.00 95.50 95 ARG A N 1
ATOM 714 C CA . ARG A 1 95 ? -0.062 3.325 -8.196 1.00 95.50 95 ARG A CA 1
ATOM 715 C C . ARG A 1 95 ? 1.432 3.590 -8.015 1.00 95.50 95 ARG A C 1
ATOM 717 O O . ARG A 1 95 ? 2.215 3.264 -8.899 1.00 95.50 95 ARG A O 1
ATOM 724 N N . PHE A 1 96 ? 1.839 4.093 -6.852 1.00 93.00 96 PHE A N 1
ATOM 725 C CA . PHE A 1 96 ? 3.250 4.321 -6.534 1.00 93.00 96 PHE A CA 1
ATOM 726 C C . PHE A 1 96 ? 4.084 3.030 -6.609 1.00 93.00 96 PHE A C 1
ATOM 728 O O . PHE A 1 96 ? 5.225 3.032 -7.078 1.00 93.00 96 PHE A O 1
ATOM 735 N N . THR A 1 97 ? 3.510 1.910 -6.158 1.00 94.81 97 THR A N 1
ATOM 736 C CA . THR A 1 97 ? 4.130 0.587 -6.288 1.00 94.81 97 THR A CA 1
ATOM 737 C C . THR A 1 97 ? 4.311 0.227 -7.759 1.00 94.81 97 THR A C 1
ATOM 739 O O . THR A 1 97 ? 5.424 -0.108 -8.150 1.00 94.81 97 THR A O 1
ATOM 742 N N . HIS A 1 98 ? 3.266 0.341 -8.580 1.00 96.56 98 HIS A N 1
ATOM 743 C CA . HIS A 1 98 ? 3.333 0.056 -10.014 1.00 96.56 98 HIS A CA 1
ATOM 744 C C . HIS A 1 98 ? 4.406 0.903 -10.712 1.00 96.56 98 HIS A C 1
ATOM 746 O O . HIS A 1 98 ? 5.305 0.347 -11.340 1.00 96.56 98 HIS A O 1
ATOM 752 N N . GLU A 1 99 ? 4.363 2.227 -10.534 1.00 94.12 99 GLU A N 1
ATOM 753 C CA . GLU A 1 99 ? 5.325 3.183 -11.107 1.00 94.12 99 GLU A CA 1
ATOM 754 C C . GLU A 1 99 ? 6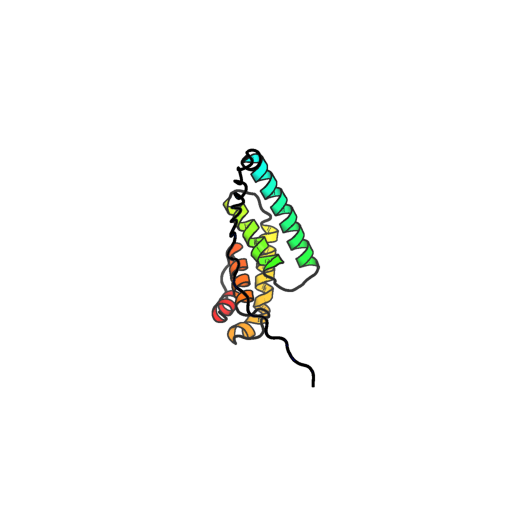.774 2.826 -10.709 1.00 94.12 99 GLU A C 1
ATOM 756 O O . GLU A 1 99 ? 7.683 2.845 -11.538 1.00 94.12 99 GLU A O 1
ATOM 761 N N . SER A 1 100 ? 6.993 2.378 -9.464 1.00 91.56 100 SER A N 1
ATOM 762 C CA . SER A 1 100 ? 8.315 1.941 -8.986 1.00 91.56 100 SER A CA 1
ATOM 763 C C . SER A 1 100 ? 8.887 0.729 -9.739 1.00 91.56 100 SER A C 1
ATOM 765 O O . SER A 1 100 ? 10.107 0.530 -9.732 1.00 91.56 100 SER A O 1
ATOM 767 N N . PHE A 1 101 ? 8.052 -0.115 -10.347 1.00 94.31 101 PHE A N 1
ATOM 768 C CA . PHE A 1 101 ? 8.500 -1.288 -11.109 1.00 94.31 101 PHE A CA 1
ATOM 769 C C . PHE A 1 101 ? 8.417 -1.088 -12.622 1.00 94.31 101 PHE A C 1
ATOM 771 O O . PHE A 1 101 ? 9.219 -1.685 -13.343 1.00 94.31 101 PHE A O 1
ATOM 778 N N . GLU A 1 102 ? 7.519 -0.229 -13.100 1.00 95.19 102 GLU A N 1
ATOM 779 C CA . GLU A 1 102 ? 7.332 0.085 -14.519 1.00 95.19 102 GLU A CA 1
ATOM 780 C C . GLU A 1 102 ? 8.633 0.579 -15.169 1.00 95.19 102 GLU A C 1
ATOM 782 O O . GLU A 1 102 ? 9.075 0.043 -16.187 1.00 95.19 102 GLU A O 1
ATOM 787 N N . GLU A 1 103 ? 9.348 1.492 -14.508 1.00 88.62 103 GLU A N 1
ATOM 788 C CA . GLU A 1 103 ? 10.649 1.999 -14.974 1.00 88.62 103 GLU A CA 1
ATOM 789 C C . GLU A 1 103 ? 11.750 0.918 -15.022 1.00 88.62 103 GLU A C 1
ATOM 791 O O . GLU A 1 103 ? 12.837 1.122 -15.570 1.00 88.62 103 GLU A O 1
ATOM 796 N N . ARG A 1 104 ? 11.500 -0.251 -14.418 1.00 90.88 104 ARG A N 1
ATOM 797 C CA . ARG A 1 104 ? 12.479 -1.324 -14.199 1.00 90.88 104 ARG A CA 1
ATOM 798 C C . ARG A 1 104 ? 12.129 -2.619 -14.926 1.00 90.88 104 ARG A C 1
ATOM 800 O O . ARG A 1 104 ? 12.899 -3.573 -14.811 1.00 90.88 104 ARG A O 1
ATOM 807 N N . THR A 1 105 ? 11.057 -2.655 -15.716 1.00 94.19 105 THR A N 1
ATOM 808 C CA . THR A 1 105 ? 10.585 -3.838 -16.467 1.00 94.19 105 THR A CA 1
ATOM 809 C C . THR A 1 105 ? 11.696 -4.538 -17.248 1.00 94.19 105 THR A C 1
ATOM 811 O O . THR A 1 105 ? 11.870 -5.749 -17.127 1.00 94.19 105 THR A O 1
ATOM 814 N N . SER A 1 106 ? 12.539 -3.794 -17.973 1.00 92.31 106 SER A N 1
ATOM 815 C CA . SER A 1 106 ? 13.652 -4.400 -18.722 1.00 92.31 106 SER A CA 1
ATOM 816 C C . SER A 1 106 ? 14.689 -5.086 -17.819 1.00 92.31 106 SER A C 1
ATOM 818 O O . SER A 1 106 ? 15.279 -6.095 -18.201 1.00 92.31 106 SER A O 1
ATOM 820 N N . SER A 1 107 ? 14.935 -4.545 -16.624 1.00 92.00 107 SER A N 1
ATOM 821 C CA . SER A 1 107 ? 15.859 -5.121 -15.641 1.00 92.00 107 SER A CA 1
ATOM 822 C C . SER A 1 107 ? 15.238 -6.322 -14.934 1.00 92.00 107 SER A C 1
ATOM 824 O O . SER A 1 107 ? 15.927 -7.329 -14.763 1.00 92.00 107 SER A O 1
ATOM 826 N N . LEU A 1 108 ? 13.939 -6.247 -14.624 1.00 93.62 108 LEU A N 1
ATOM 827 C CA . LEU A 1 108 ? 13.149 -7.352 -14.086 1.00 93.62 108 LEU A CA 1
ATOM 828 C C . LEU A 1 108 ? 13.190 -8.566 -15.022 1.00 93.62 108 LEU A C 1
ATOM 830 O O . LEU A 1 108 ? 13.630 -9.635 -14.616 1.00 93.62 108 LEU A O 1
ATOM 834 N N . ARG A 1 109 ? 12.903 -8.385 -16.317 1.00 93.56 109 ARG A N 1
ATOM 835 C CA . ARG A 1 109 ? 12.960 -9.482 -17.304 1.00 93.56 109 ARG A CA 1
ATOM 836 C C . ARG A 1 109 ? 14.358 -10.092 -17.482 1.00 93.56 109 ARG A C 1
ATOM 838 O O . ARG A 1 109 ? 14.499 -11.193 -17.999 1.00 93.56 109 ARG A O 1
ATOM 845 N N . ARG A 1 110 ? 15.417 -9.393 -17.059 1.00 91.88 110 ARG A N 1
ATOM 846 C CA . ARG A 1 110 ? 16.801 -9.907 -17.048 1.00 91.88 110 ARG A CA 1
ATOM 847 C C . ARG A 1 110 ? 17.228 -10.484 -15.693 1.00 91.88 110 ARG A C 1
ATOM 849 O O . ARG A 1 110 ? 18.397 -10.848 -15.558 1.00 91.88 110 ARG A O 1
ATOM 856 N N . GLY A 1 111 ? 16.350 -10.499 -14.690 1.00 88.75 111 GLY A N 1
ATOM 857 C CA . GLY A 1 111 ? 16.664 -10.954 -13.335 1.00 88.75 111 GLY A CA 1
ATOM 858 C C . GLY A 1 111 ? 17.662 -10.056 -12.588 1.00 88.75 111 GLY A C 1
ATOM 859 O O . GLY A 1 111 ? 18.480 -10.558 -11.821 1.00 88.75 111 GLY A O 1
ATOM 860 N N . LYS A 1 112 ? 17.694 -8.736 -12.845 1.00 88.38 112 LYS A N 1
ATOM 861 C CA . LYS A 1 112 ? 18.694 -7.809 -12.265 1.00 88.38 112 LYS A CA 1
ATOM 862 C C . LYS A 1 112 ? 18.079 -6.503 -11.754 1.00 88.38 112 LYS A C 1
ATOM 864 O O . LYS A 1 112 ? 16.984 -6.118 -12.137 1.00 88.38 112 LYS A O 1
ATOM 869 N N . GLY A 1 113 ? 18.846 -5.763 -10.946 1.00 79.56 113 GLY A N 1
ATOM 870 C CA . GLY A 1 113 ? 18.604 -4.334 -10.693 1.00 79.56 113 GLY A CA 1
ATOM 871 C C . GLY A 1 113 ? 17.575 -3.990 -9.613 1.00 79.56 113 GLY A C 1
ATOM 872 O O . GLY A 1 113 ? 17.220 -2.820 -9.497 1.00 79.56 113 GLY A O 1
ATOM 873 N N . ILE A 1 114 ? 17.125 -4.964 -8.810 1.00 88.25 114 ILE A N 1
ATOM 874 C CA . ILE A 1 114 ? 16.176 -4.741 -7.710 1.00 88.25 114 ILE A CA 1
ATOM 875 C C . ILE A 1 114 ? 16.839 -5.011 -6.357 1.00 88.25 114 ILE A C 1
ATOM 877 O O . ILE A 1 114 ? 17.234 -6.134 -6.044 1.00 88.25 114 ILE A O 1
ATOM 881 N N . GLY A 1 115 ? 16.945 -3.973 -5.525 1.00 87.06 115 GLY A N 1
ATOM 882 C CA . GLY A 1 115 ? 17.350 -4.125 -4.127 1.00 87.06 115 GLY A CA 1
ATOM 883 C C . GLY A 1 115 ? 16.344 -4.991 -3.366 1.00 87.06 115 GLY A C 1
ATOM 884 O O . GLY A 1 115 ? 15.141 -4.848 -3.554 1.00 87.06 115 GLY A O 1
ATOM 885 N N . GLY A 1 116 ? 16.825 -5.919 -2.536 1.00 88.81 116 GLY A N 1
ATOM 886 C CA . GLY A 1 116 ? 15.975 -6.913 -1.862 1.00 88.81 116 GLY A CA 1
ATOM 887 C C . GLY A 1 116 ? 15.469 -8.054 -2.762 1.00 88.81 116 GLY A C 1
ATOM 888 O O . GLY A 1 116 ? 14.836 -8.975 -2.253 1.00 88.81 116 GLY A O 1
ATOM 889 N N . GLN A 1 117 ? 15.815 -8.050 -4.057 1.00 91.62 117 GLN A N 1
ATOM 890 C CA . GLN A 1 117 ? 15.594 -9.155 -5.000 1.00 91.62 117 GLN A CA 1
ATOM 891 C C . GLN A 1 117 ? 14.130 -9.638 -5.021 1.00 91.62 117 GLN A C 1
ATOM 893 O O . GLN A 1 117 ? 13.206 -8.822 -5.010 1.00 91.62 117 GLN A O 1
ATOM 898 N N . SER A 1 118 ? 13.916 -10.957 -5.055 1.00 93.62 118 SER A N 1
ATOM 899 C CA . SER A 1 118 ? 12.602 -11.595 -5.183 1.00 93.62 118 SER A CA 1
ATOM 900 C C . SER A 1 118 ? 11.632 -11.178 -4.085 1.00 93.62 118 SER A C 1
ATOM 902 O O . SER A 1 118 ? 10.448 -11.015 -4.351 1.00 93.62 118 SER A O 1
ATOM 904 N N . MET A 1 119 ? 12.119 -10.902 -2.873 1.00 94.00 119 MET A N 1
ATOM 905 C CA . MET A 1 119 ? 11.269 -10.434 -1.777 1.00 94.00 119 MET A CA 1
ATOM 906 C C . MET A 1 119 ? 10.630 -9.081 -2.086 1.00 94.00 119 MET A C 1
ATOM 908 O O . MET A 1 119 ? 9.435 -8.904 -1.868 1.00 94.00 119 MET A O 1
ATOM 912 N N . THR A 1 120 ? 11.395 -8.133 -2.626 1.00 94.44 120 THR A N 1
ATOM 913 C CA . THR A 1 120 ? 10.860 -6.817 -3.002 1.00 94.44 120 THR A CA 1
ATOM 914 C C . THR A 1 120 ? 9.813 -6.947 -4.103 1.00 94.44 120 THR A C 1
ATOM 916 O O . THR A 1 120 ? 8.755 -6.327 -4.016 1.00 94.44 120 THR A O 1
ATOM 919 N N . VAL A 1 121 ? 10.079 -7.782 -5.110 1.00 95.94 121 VAL A N 1
ATOM 920 C CA . VAL A 1 121 ? 9.162 -7.993 -6.240 1.00 95.94 121 VAL A CA 1
ATOM 921 C C . VAL A 1 121 ? 7.880 -8.701 -5.793 1.00 95.94 121 VAL A C 1
ATOM 923 O O . VAL A 1 121 ? 6.788 -8.246 -6.127 1.00 95.94 121 VAL A O 1
ATOM 926 N N . ALA A 1 122 ? 7.988 -9.738 -4.959 1.00 96.62 122 ALA A N 1
ATOM 927 C CA . ALA A 1 122 ? 6.839 -10.453 -4.406 1.00 96.62 122 ALA A CA 1
ATOM 928 C C . ALA A 1 122 ? 5.950 -9.544 -3.540 1.00 96.62 122 ALA A C 1
ATOM 930 O O . ALA A 1 122 ? 4.729 -9.560 -3.673 1.00 96.62 122 ALA A O 1
ATOM 931 N N . PHE A 1 123 ? 6.544 -8.699 -2.690 1.00 97.88 123 PHE A N 1
ATOM 932 C CA . PHE A 1 123 ? 5.789 -7.719 -1.901 1.00 97.88 123 PHE A CA 1
ATOM 933 C C . PHE A 1 123 ? 5.155 -6.624 -2.764 1.00 97.88 123 PHE A C 1
ATOM 935 O O . PHE A 1 123 ? 4.084 -6.124 -2.414 1.00 97.88 123 PHE A O 1
ATOM 942 N N . GLY A 1 124 ? 5.796 -6.256 -3.875 1.00 97.06 124 GLY A N 1
ATOM 943 C CA . GLY A 1 124 ? 5.224 -5.357 -4.871 1.00 97.06 124 GLY A CA 1
ATOM 944 C C . GLY A 1 124 ? 3.977 -5.956 -5.520 1.00 97.06 124 GLY A C 1
ATOM 945 O O . GLY A 1 124 ? 2.924 -5.327 -5.495 1.00 97.06 124 GLY A O 1
ATOM 946 N N . LEU A 1 125 ? 4.060 -7.196 -6.019 1.00 97.94 125 LEU A N 1
ATOM 947 C CA . LEU A 1 125 ? 2.901 -7.903 -6.581 1.00 97.94 125 LEU A CA 1
ATOM 948 C C . LEU A 1 125 ? 1.774 -8.052 -5.555 1.00 97.94 125 LEU A C 1
ATOM 950 O O . LEU A 1 125 ? 0.616 -7.820 -5.884 1.00 97.94 125 LEU A O 1
ATOM 954 N N . TRP A 1 126 ? 2.106 -8.364 -4.301 1.00 98.38 126 TRP A N 1
ATOM 955 C CA . TRP A 1 126 ? 1.109 -8.454 -3.237 1.00 98.38 126 TRP A CA 1
ATOM 956 C C . TRP A 1 126 ? 0.431 -7.110 -2.946 1.00 98.38 126 TRP A C 1
ATOM 958 O O . TRP A 1 126 ? -0.779 -7.059 -2.755 1.00 98.38 126 TRP A O 1
ATOM 968 N N . ALA A 1 127 ? 1.177 -6.003 -2.942 1.00 98.06 127 ALA A N 1
ATOM 969 C CA . ALA A 1 127 ? 0.586 -4.674 -2.789 1.00 98.06 127 ALA A CA 1
ATOM 970 C C . ALA A 1 127 ? -0.400 -4.353 -3.925 1.00 98.06 127 ALA A C 1
ATOM 972 O O . ALA A 1 127 ? -1.486 -3.842 -3.658 1.00 98.06 127 ALA A O 1
ATOM 973 N N . LEU A 1 128 ? -0.050 -4.689 -5.169 1.00 98.31 128 LEU A N 1
ATOM 974 C CA . LEU A 1 128 ? -0.932 -4.507 -6.325 1.00 98.31 128 LEU A CA 1
ATOM 975 C C . LEU A 1 128 ? -2.204 -5.363 -6.210 1.00 98.31 128 LEU A C 1
ATOM 977 O O . LEU A 1 128 ? -3.301 -4.845 -6.406 1.00 98.31 128 LEU A O 1
ATOM 981 N N . ASP A 1 129 ? -2.072 -6.626 -5.801 1.00 98.38 129 ASP A N 1
ATOM 982 C CA . ASP A 1 129 ? -3.201 -7.535 -5.557 1.00 98.38 129 ASP A CA 1
ATOM 983 C C . ASP A 1 129 ? -4.154 -7.013 -4.465 1.00 98.38 129 ASP A C 1
ATOM 985 O O . ASP A 1 129 ? -5.367 -6.970 -4.659 1.00 98.38 129 ASP A O 1
ATOM 989 N N . LEU A 1 130 ? -3.617 -6.507 -3.347 1.00 98.12 130 LEU A N 1
ATOM 990 C CA . LEU A 1 130 ? -4.412 -5.949 -2.241 1.00 98.12 130 LEU A CA 1
ATOM 991 C C . LEU A 1 130 ? -5.278 -4.747 -2.647 1.00 98.12 130 LEU A C 1
ATOM 993 O O . LEU A 1 130 ? -6.306 -4.484 -2.017 1.00 98.12 130 LEU A O 1
ATOM 997 N N . ALA A 1 131 ? -4.852 -4.003 -3.666 1.00 97.19 131 ALA A N 1
ATOM 998 C CA . ALA A 1 131 ? -5.594 -2.882 -4.231 1.00 97.19 131 ALA A CA 1
ATOM 999 C C . ALA A 1 131 ? -6.412 -3.262 -5.472 1.00 97.19 131 ALA A C 1
ATOM 1001 O O . ALA A 1 131 ? -6.934 -2.370 -6.140 1.00 97.19 131 ALA A O 1
ATOM 1002 N N . GLU A 1 132 ? -6.517 -4.560 -5.776 1.00 97.00 132 GLU A N 1
ATOM 1003 C CA . GLU A 1 132 ? -7.238 -5.092 -6.935 1.00 97.00 132 GLU A CA 1
ATOM 1004 C C . GLU A 1 132 ? -6.747 -4.452 -8.250 1.00 97.00 132 GLU A C 1
ATOM 1006 O O . GLU A 1 132 ? -7.517 -4.170 -9.173 1.00 97.00 132 GLU A O 1
ATOM 1011 N N . TRP A 1 133 ? -5.438 -4.179 -8.320 1.00 98.06 133 TRP A N 1
ATOM 1012 C CA . TRP A 1 133 ? -4.802 -3.569 -9.480 1.00 98.06 133 TRP A CA 1
ATOM 1013 C C . TRP A 1 133 ?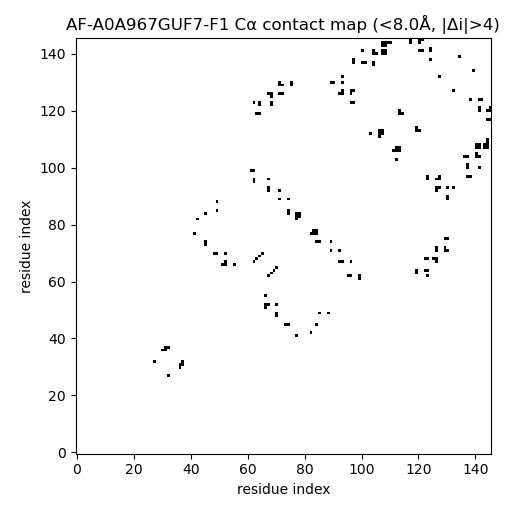 -4.866 -4.511 -10.683 1.00 98.06 133 TRP A C 1
ATOM 1015 O O . TRP A 1 133 ? -4.593 -5.707 -10.571 1.00 98.06 133 TRP A O 1
ATOM 1025 N N . GLN A 1 134 ? -5.199 -3.968 -11.854 1.00 97.69 134 GLN A N 1
ATOM 1026 C CA . GLN A 1 134 ? -5.325 -4.775 -13.064 1.00 97.69 134 GLN A CA 1
ATOM 1027 C C . GLN A 1 134 ? -3.951 -5.278 -13.535 1.00 97.69 134 GLN A C 1
ATOM 1029 O O . GLN A 1 134 ? -3.029 -4.468 -13.677 1.00 97.69 134 GLN A O 1
ATOM 1034 N N . PRO A 1 135 ? -3.795 -6.587 -13.808 1.00 97.88 135 PRO A N 1
ATOM 1035 C CA . PRO A 1 135 ? -2.563 -7.114 -14.379 1.00 97.88 135 PRO A CA 1
ATOM 1036 C C . PRO A 1 135 ? -2.224 -6.471 -15.731 1.00 97.88 135 PRO A C 1
ATOM 1038 O O . PRO A 1 135 ? -3.106 -6.158 -16.530 1.00 97.88 135 PRO A O 1
ATOM 1041 N N . GLY A 1 136 ? -0.931 -6.322 -16.008 1.00 97.62 136 GLY A N 1
ATOM 1042 C CA . GLY A 1 136 ? -0.397 -5.777 -17.254 1.00 97.62 136 GLY A CA 1
ATOM 1043 C C . GLY A 1 136 ? 1.092 -6.082 -17.429 1.00 97.62 136 GLY A C 1
ATOM 1044 O O . GLY A 1 136 ? 1.650 -6.924 -16.723 1.00 97.62 136 GLY A O 1
ATOM 1045 N N . GLU A 1 137 ? 1.749 -5.374 -18.350 1.00 97.81 137 GLU A N 1
ATOM 1046 C CA . GLU A 1 137 ? 3.159 -5.611 -18.703 1.00 97.81 137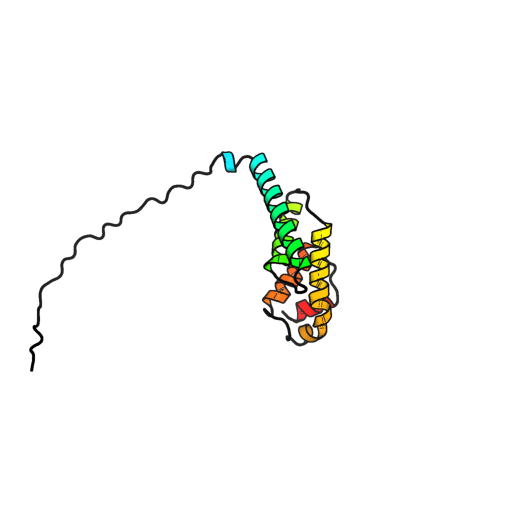 GLU A CA 1
ATOM 1047 C C . GLU A 1 137 ? 4.097 -5.523 -17.489 1.00 97.81 137 GLU A C 1
ATOM 1049 O O . GLU A 1 137 ? 4.989 -6.357 -17.325 1.00 97.81 137 GLU A O 1
ATOM 1054 N N . THR A 1 138 ? 3.878 -4.550 -16.601 1.00 97.69 138 THR A N 1
ATOM 1055 C CA . THR A 1 138 ? 4.686 -4.392 -15.386 1.00 97.69 138 THR A CA 1
ATOM 1056 C C . THR A 1 138 ? 4.544 -5.591 -14.455 1.00 97.69 138 THR A C 1
ATOM 1058 O O . THR A 1 138 ? 5.551 -6.150 -14.024 1.00 97.69 138 THR A O 1
ATOM 1061 N N . THR A 1 139 ? 3.315 -6.029 -14.159 1.00 98.12 139 THR A N 1
ATOM 1062 C CA . THR A 1 139 ? 3.090 -7.183 -13.273 1.00 98.12 139 THR A CA 1
ATOM 1063 C C . THR A 1 139 ? 3.566 -8.490 -13.899 1.00 98.12 139 THR A C 1
ATOM 1065 O O . THR A 1 139 ? 4.023 -9.370 -13.180 1.00 98.12 139 THR A O 1
ATOM 1068 N N . GLU A 1 140 ? 3.506 -8.610 -15.228 1.00 98.12 140 GLU A N 1
ATOM 1069 C CA . GLU A 1 140 ? 4.077 -9.745 -15.955 1.00 98.12 140 GLU A CA 1
ATOM 1070 C C . GLU A 1 140 ? 5.606 -9.765 -15.821 1.00 98.12 140 GLU A C 1
ATOM 1072 O O . GLU A 1 140 ? 6.168 -10.775 -15.416 1.00 98.12 140 GLU A O 1
ATOM 1077 N N . ALA A 1 141 ? 6.286 -8.635 -16.040 1.00 97.69 141 ALA A N 1
ATOM 1078 C CA . ALA A 1 141 ? 7.733 -8.540 -15.844 1.00 97.69 141 ALA A CA 1
ATOM 1079 C C . ALA A 1 141 ? 8.154 -8.832 -14.391 1.00 97.69 141 ALA A C 1
ATOM 1081 O O . ALA A 1 141 ? 9.223 -9.393 -14.153 1.00 97.69 141 ALA A O 1
ATOM 1082 N N . MET A 1 142 ? 7.330 -8.443 -13.414 1.00 97.56 142 MET A N 1
ATOM 1083 C CA . MET A 1 142 ? 7.532 -8.790 -12.006 1.00 97.56 142 MET A CA 1
ATOM 1084 C C . MET A 1 142 ? 7.358 -10.292 -11.758 1.00 97.56 142 MET A C 1
ATOM 1086 O O . MET A 1 142 ? 8.140 -10.864 -11.007 1.00 97.56 142 MET A O 1
ATOM 1090 N N . ALA A 1 143 ? 6.364 -10.930 -12.379 1.00 96.50 143 ALA A N 1
ATOM 1091 C CA . ALA A 1 143 ? 6.154 -12.370 -12.271 1.00 96.50 143 ALA A CA 1
ATOM 1092 C C . ALA A 1 143 ? 7.294 -13.164 -12.932 1.00 96.50 143 ALA A C 1
ATOM 1094 O O . ALA A 1 143 ? 7.788 -14.100 -12.319 1.00 96.50 143 ALA A O 1
ATOM 1095 N N . ASP A 1 144 ? 7.771 -12.743 -14.108 1.00 95.19 144 ASP A N 1
ATOM 1096 C CA . ASP A 1 144 ? 8.923 -13.342 -14.807 1.00 95.19 144 ASP A CA 1
ATOM 1097 C C . ASP A 1 144 ? 10.224 -13.290 -13.989 1.00 95.19 144 ASP A C 1
ATOM 1099 O O . ASP A 1 144 ? 11.136 -14.090 -14.201 1.00 95.19 144 ASP A O 1
ATOM 1103 N N . PHE A 1 145 ? 10.353 -12.302 -13.099 1.00 96.31 145 PHE A N 1
ATOM 1104 C CA . PHE A 1 145 ? 11.532 -12.146 -12.248 1.00 96.31 145 PHE A CA 1
ATOM 1105 C C . PHE A 1 145 ? 11.585 -13.182 -11.109 1.00 96.31 145 PHE A C 1
ATOM 1107 O O . PHE A 1 145 ? 12.680 -13.453 -10.605 1.00 96.31 145 PHE A O 1
ATOM 1114 N N . LEU A 1 146 ? 10.433 -13.695 -10.659 1.00 93.50 146 LEU A N 1
ATOM 1115 C CA . LEU A 1 146 ? 10.308 -14.616 -9.519 1.00 93.50 146 LEU A CA 1
ATOM 1116 C C . LEU A 1 146 ? 10.546 -16.074 -9.925 1.00 93.50 146 LEU A C 1
ATOM 1118 O O . LEU A 1 146 ? 11.211 -16.768 -9.120 1.00 93.50 146 LEU A O 1
#

Nearest PDB structures (foldseek):
  7dgu-assembly1_A  TM=3.307E-01  e=3.855E+00  Escherichia coli 'BL21-Gold(DE3)pLysS AG'